Protein AF-W6RVE3-F1 (afdb_monomer_lite)

Secondary structure (DSSP, 8-state):
------HHHHHHHHHHHHHHHHHHHHHHHHHHHHHHHIIIII--SHHHHHHIIIIIHHHHHHHHHHHHHHHHHHHHHHHHHHHHHHHHHHHHHHHTT-

Sequence 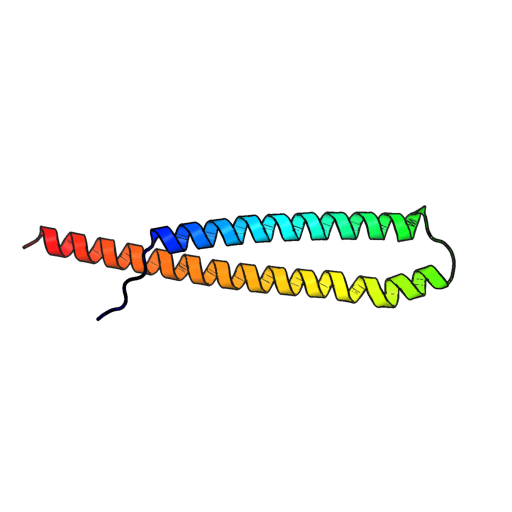(98 aa):
MDFSVDPCKLREAEALYKESIDTLEDARIAINNSLKELREESWEGKTKDRFFDVVYLDWDKGLGEHIKKIEFLRCILSKVADKMETIESQGEAFGDRL

InterPro domains:
  IPR010310 Type VII secretion system ESAT-6-like [PF06013] (3-88)
  IPR036689 ESAT-6-like superfamily [SSF140453] (2-90)

pLDDT: mean 84.74, std 12.31, range [43.5, 96.94]

Radius of gyration: 22.51 Å; chains: 1; bounding box: 52×16×65 Å

Foldseek 3Di:
DPDDDDLVVLVVVLVVLVVVLVVLVVVLVVVLVVLVCCLPPPDDDPVSVVCCVPPVPCPSVVSVVVSVVSVVVSVVSVVVSVVVVVVVVVVVVVVVVD

Structure (mmCIF, N/CA/C/O backbone):
data_AF-W6RVE3-F1
#
_entry.id   AF-W6RVE3-F1
#
loop_
_atom_site.group_PDB
_atom_site.id
_atom_site.type_symbol
_atom_site.label_atom_id
_atom_site.label_alt_id
_atom_site.label_comp_id
_atom_site.label_asym_id
_atom_site.label_entity_id
_atom_site.label_seq_id
_atom_site.pdbx_PDB_ins_code
_atom_site.Cartn_x
_atom_site.Cartn_y
_atom_site.Cartn_z
_atom_site.occupancy
_atom_site.B_iso_or_equiv
_atom_site.auth_seq_id
_atom_site.auth_comp_id
_atom_site.auth_asym_id
_atom_site.auth_atom_id
_atom_site.pdbx_PDB_model_num
ATOM 1 N N . MET A 1 1 ? 10.359 -6.988 -35.485 1.00 43.50 1 MET A N 1
ATOM 2 C CA . MET A 1 1 ? 9.745 -7.386 -34.201 1.00 43.50 1 MET A CA 1
ATOM 3 C C . MET A 1 1 ? 9.098 -6.110 -33.676 1.00 43.50 1 MET A C 1
ATOM 5 O O . MET A 1 1 ? 9.834 -5.211 -33.312 1.00 43.50 1 MET A O 1
ATOM 9 N N . ASP A 1 2 ? 7.771 -5.978 -33.774 1.00 51.75 2 ASP A N 1
ATOM 10 C CA . ASP A 1 2 ? 7.022 -4.703 -33.634 1.00 51.75 2 ASP A CA 1
ATOM 11 C C . ASP A 1 2 ? 6.638 -4.355 -32.184 1.00 51.75 2 ASP A C 1
ATOM 13 O O . ASP A 1 2 ? 5.578 -3.799 -31.911 1.00 51.75 2 ASP A O 1
ATOM 17 N N . PHE A 1 3 ? 7.486 -4.705 -31.220 1.00 55.53 3 PHE A N 1
ATOM 18 C CA . PHE A 1 3 ? 7.250 -4.368 -29.819 1.00 55.53 3 PHE A CA 1
ATOM 19 C C . PHE A 1 3 ? 8.322 -3.385 -29.359 1.00 55.53 3 PHE A C 1
ATOM 21 O O . PHE A 1 3 ? 9.457 -3.779 -29.104 1.00 55.53 3 PHE A O 1
ATOM 28 N N . SER A 1 4 ? 7.956 -2.106 -29.294 1.00 69.62 4 SER A N 1
ATOM 29 C CA . SER A 1 4 ? 8.752 -1.045 -28.678 1.00 69.62 4 SER A CA 1
ATOM 30 C C . SER A 1 4 ? 8.023 -0.604 -27.415 1.00 69.62 4 SER A C 1
ATOM 32 O O . SER A 1 4 ? 6.859 -0.206 -27.467 1.00 69.62 4 SER A O 1
ATOM 34 N N . VAL A 1 5 ? 8.689 -0.742 -26.272 1.00 73.81 5 VAL A N 1
ATOM 35 C CA . VAL A 1 5 ? 8.243 -0.164 -25.005 1.00 73.81 5 VAL A CA 1
ATOM 36 C C . VAL A 1 5 ? 9.298 0.843 -24.606 1.00 73.81 5 VAL A C 1
ATOM 38 O O . VAL A 1 5 ? 10.455 0.472 -24.458 1.00 73.81 5 VAL A O 1
ATOM 41 N N . ASP A 1 6 ? 8.876 2.091 -24.445 1.00 83.06 6 ASP A N 1
ATOM 42 C CA . ASP A 1 6 ? 9.732 3.194 -24.025 1.00 83.06 6 ASP A CA 1
ATOM 43 C C . ASP A 1 6 ? 10.157 3.002 -22.551 1.00 83.06 6 ASP A C 1
ATOM 45 O O . ASP A 1 6 ? 9.291 3.023 -21.662 1.00 83.06 6 ASP A O 1
ATOM 49 N N . PRO A 1 7 ? 11.459 2.818 -22.258 1.00 83.56 7 PRO A N 1
ATOM 50 C CA . PRO A 1 7 ? 11.947 2.667 -20.890 1.00 83.56 7 PRO A CA 1
ATOM 51 C C . PRO A 1 7 ? 11.628 3.874 -20.006 1.00 83.56 7 PRO A C 1
ATOM 53 O O . PRO A 1 7 ? 11.328 3.701 -18.824 1.00 83.56 7 PRO A O 1
ATOM 56 N N . CYS A 1 8 ? 11.591 5.087 -20.570 1.00 85.44 8 CYS A N 1
ATOM 57 C CA . CYS A 1 8 ? 11.237 6.295 -19.826 1.00 85.44 8 CYS A CA 1
ATOM 58 C C . CYS A 1 8 ? 9.799 6.210 -19.306 1.00 85.44 8 CYS A C 1
ATOM 60 O O . CYS A 1 8 ? 9.540 6.499 -18.138 1.00 85.44 8 CYS A O 1
ATOM 62 N N . LYS A 1 9 ? 8.865 5.722 -20.133 1.00 89.06 9 LYS A N 1
ATOM 63 C CA . LYS A 1 9 ? 7.463 5.503 -19.732 1.00 89.06 9 LYS A CA 1
ATOM 64 C C . LYS A 1 9 ? 7.329 4.437 -18.648 1.00 89.06 9 LYS A C 1
ATOM 66 O O . LYS A 1 9 ? 6.470 4.557 -17.774 1.00 89.06 9 LYS A O 1
ATOM 71 N N . LEU A 1 10 ? 8.182 3.412 -18.667 1.00 90.31 10 LEU A N 1
ATOM 72 C CA . LEU A 1 10 ? 8.220 2.409 -17.600 1.00 90.31 10 LEU A CA 1
ATOM 73 C C . LEU A 1 10 ? 8.734 2.991 -16.280 1.00 90.31 10 LEU A C 1
ATOM 75 O O . LEU A 1 10 ? 8.165 2.685 -15.233 1.00 90.31 10 LEU A O 1
ATOM 79 N N . ARG A 1 11 ? 9.757 3.854 -16.315 1.00 89.88 11 ARG A N 1
ATOM 80 C CA . ARG A 1 11 ? 10.281 4.545 -15.124 1.00 89.88 11 ARG A CA 1
ATOM 81 C C . ARG A 1 11 ? 9.275 5.534 -14.542 1.00 89.88 11 ARG A C 1
ATOM 83 O O . ARG A 1 11 ? 9.092 5.565 -13.327 1.00 89.88 11 ARG A O 1
ATOM 90 N N . GLU A 1 12 ? 8.577 6.288 -15.392 1.00 93.12 12 GLU A N 1
ATOM 91 C CA . GLU A 1 12 ? 7.460 7.148 -14.974 1.00 93.12 12 GLU A CA 1
ATOM 92 C C . GLU A 1 12 ? 6.374 6.329 -14.259 1.00 93.12 12 GLU A C 1
ATOM 94 O O . GLU A 1 12 ? 5.941 6.685 -13.162 1.00 93.12 12 GLU A O 1
ATOM 99 N N . ALA A 1 13 ? 5.971 5.193 -14.838 1.00 92.19 13 ALA A N 1
ATOM 100 C CA . ALA A 1 13 ? 4.999 4.299 -14.215 1.00 92.19 13 ALA A CA 1
ATOM 101 C C . ALA A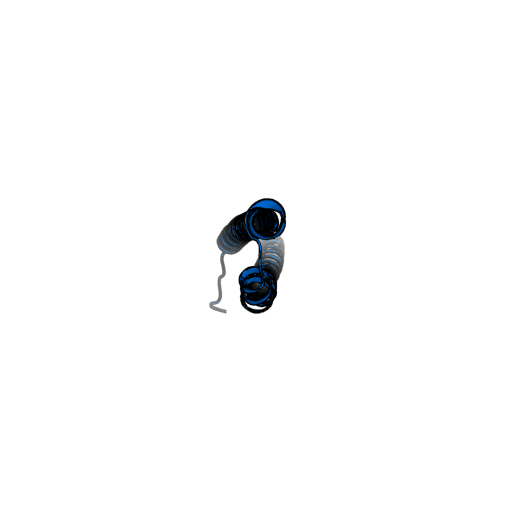 1 13 ? 5.514 3.713 -12.888 1.00 92.19 13 ALA A C 1
ATOM 103 O O . ALA A 1 13 ? 4.764 3.654 -11.916 1.00 92.19 13 ALA A O 1
ATOM 104 N N . GLU A 1 14 ? 6.788 3.317 -12.810 1.00 94.31 14 GLU A N 1
ATOM 105 C CA . GLU A 1 14 ? 7.405 2.828 -11.571 1.00 94.31 14 GLU A CA 1
ATOM 106 C C . GLU A 1 14 ? 7.338 3.878 -10.449 1.00 94.31 14 GLU A C 1
ATOM 108 O O . GLU A 1 14 ? 6.975 3.549 -9.314 1.00 94.31 14 GLU A O 1
ATOM 113 N N . ALA A 1 15 ? 7.648 5.137 -10.772 1.00 94.50 15 ALA A N 1
ATOM 114 C CA . ALA A 1 15 ? 7.600 6.252 -9.832 1.00 94.50 15 ALA A CA 1
ATOM 115 C C . ALA A 1 15 ? 6.173 6.511 -9.324 1.00 94.50 15 ALA A C 1
ATOM 117 O O . ALA A 1 15 ? 5.970 6.619 -8.116 1.00 94.50 15 ALA A O 1
ATOM 118 N N . LEU A 1 16 ? 5.180 6.511 -10.219 1.00 95.38 16 LEU A N 1
ATOM 119 C CA . LEU A 1 16 ? 3.768 6.669 -9.848 1.00 95.38 16 LEU A CA 1
ATOM 120 C C . LEU A 1 16 ? 3.276 5.541 -8.936 1.00 95.38 16 LEU A C 1
ATOM 122 O O . LEU A 1 16 ? 2.529 5.779 -7.985 1.00 95.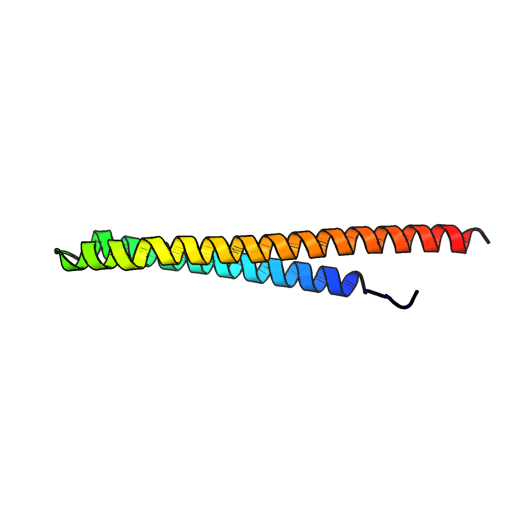38 16 LEU A O 1
ATOM 126 N N . TYR A 1 17 ? 3.701 4.303 -9.204 1.00 95.00 17 TYR A N 1
ATOM 127 C CA . TYR A 1 17 ? 3.368 3.168 -8.345 1.00 95.00 17 TYR A CA 1
ATOM 128 C C . TYR A 1 17 ? 3.967 3.348 -6.956 1.00 95.00 17 TYR A C 1
ATOM 130 O O . TYR A 1 17 ? 3.280 3.091 -5.972 1.00 95.00 17 TYR A O 1
ATOM 138 N N . LYS A 1 18 ? 5.224 3.799 -6.871 1.00 95.88 18 LYS A N 1
ATOM 139 C CA . LYS A 1 18 ? 5.876 4.076 -5.591 1.00 95.88 18 LYS A CA 1
ATOM 140 C C . LYS A 1 18 ? 5.119 5.139 -4.792 1.00 95.88 18 LYS A C 1
ATOM 142 O O . LYS A 1 18 ? 4.743 4.869 -3.662 1.00 95.88 18 LYS A O 1
ATOM 147 N N . GLU A 1 19 ? 4.834 6.289 -5.396 1.00 96.75 19 GLU A N 1
ATOM 148 C CA . GLU A 1 19 ? 4.091 7.376 -4.741 1.00 96.75 19 GLU A CA 1
ATOM 149 C C . GLU A 1 19 ? 2.710 6.913 -4.247 1.00 96.75 19 GLU A C 1
ATOM 151 O O . GLU A 1 19 ? 2.280 7.237 -3.137 1.00 96.75 19 GLU A O 1
ATOM 156 N N . SER A 1 20 ? 2.029 6.095 -5.052 1.00 95.25 20 SER A N 1
ATOM 157 C CA . SER A 1 20 ? 0.732 5.523 -4.686 1.00 95.25 20 SER A CA 1
ATOM 158 C C . SER A 1 20 ? 0.839 4.530 -3.525 1.00 95.25 20 SER A C 1
ATOM 160 O O . SER A 1 20 ? -0.037 4.514 -2.664 1.00 95.25 20 SER A O 1
ATOM 162 N N . ILE A 1 21 ? 1.890 3.703 -3.488 1.00 96.94 21 ILE A N 1
ATOM 163 C CA . ILE A 1 21 ? 2.162 2.775 -2.379 1.00 96.94 21 ILE A CA 1
ATOM 164 C C . ILE A 1 21 ? 2.406 3.560 -1.091 1.00 96.94 21 ILE A C 1
ATOM 166 O O . ILE A 1 21 ? 1.719 3.295 -0.108 1.00 96.94 21 ILE A O 1
ATOM 170 N N . ASP A 1 22 ? 3.295 4.555 -1.127 1.00 96.62 22 ASP A N 1
ATOM 171 C CA . ASP A 1 22 ? 3.631 5.384 0.036 1.00 96.62 22 ASP A CA 1
ATOM 172 C C . ASP A 1 22 ? 2.357 6.058 0.595 1.00 96.62 22 ASP A C 1
ATOM 174 O O . ASP A 1 22 ? 2.054 5.968 1.784 1.00 96.62 22 ASP A O 1
ATOM 178 N N . THR A 1 23 ? 1.519 6.617 -0.288 1.00 96.75 23 THR A N 1
ATOM 179 C CA . THR A 1 23 ? 0.224 7.219 0.086 1.00 96.75 23 THR A CA 1
ATOM 180 C C . THR A 1 23 ? -0.729 6.213 0.746 1.00 96.75 23 THR A C 1
ATOM 182 O O . THR A 1 23 ? -1.427 6.540 1.709 1.00 96.75 23 THR A O 1
ATOM 185 N N . LEU A 1 24 ? -0.797 4.983 0.228 1.00 95.75 24 LEU A N 1
ATOM 186 C CA . LEU A 1 24 ? -1.652 3.930 0.782 1.00 95.75 24 LEU A CA 1
ATOM 187 C C . LEU A 1 24 ? -1.147 3.438 2.143 1.00 95.75 24 LEU A C 1
ATOM 189 O O . LEU A 1 24 ? -1.965 3.144 3.020 1.00 95.75 24 LEU A O 1
ATOM 193 N N . GLU A 1 25 ? 0.169 3.350 2.332 1.00 96.25 25 GLU A N 1
ATOM 194 C CA . GLU A 1 25 ? 0.778 2.990 3.613 1.00 96.25 25 GLU A CA 1
ATOM 195 C C . GLU A 1 25 ? 0.508 4.049 4.681 1.00 96.25 25 GLU A C 1
ATOM 197 O O . GLU A 1 25 ? 0.047 3.705 5.774 1.00 96.25 25 GLU A O 1
ATOM 202 N N . ASP A 1 26 ? 0.684 5.325 4.347 1.00 96.31 26 ASP A N 1
ATOM 203 C CA . ASP A 1 26 ? 0.391 6.437 5.253 1.00 96.31 26 ASP A CA 1
ATOM 204 C C . ASP A 1 26 ? -1.088 6.455 5.658 1.00 96.31 26 ASP A C 1
ATOM 206 O O . ASP A 1 26 ? -1.422 6.543 6.845 1.00 96.31 26 ASP A O 1
ATOM 210 N N . ALA A 1 27 ? -1.996 6.288 4.690 1.00 94.06 27 ALA A N 1
ATOM 211 C CA . ALA A 1 27 ? -3.429 6.202 4.959 1.00 94.06 27 ALA A CA 1
ATOM 212 C C . ALA A 1 27 ? -3.773 5.002 5.858 1.00 94.06 27 ALA A C 1
ATOM 214 O O . ALA A 1 27 ? -4.556 5.131 6.805 1.00 94.06 27 ALA A O 1
ATOM 215 N N . ARG A 1 28 ? -3.161 3.839 5.605 1.00 93.12 28 ARG A N 1
ATOM 216 C CA . ARG A 1 28 ? -3.324 2.637 6.434 1.00 93.12 28 ARG A CA 1
ATOM 217 C C . ARG A 1 28 ? -2.861 2.884 7.871 1.00 93.12 28 ARG A C 1
ATOM 219 O O . ARG A 1 28 ? -3.544 2.471 8.808 1.00 93.12 28 ARG A O 1
ATOM 226 N N . ILE A 1 29 ? -1.723 3.543 8.067 1.00 93.25 29 ILE A N 1
ATOM 227 C CA . ILE A 1 29 ? -1.199 3.874 9.400 1.00 93.25 29 ILE A CA 1
ATOM 228 C C . ILE A 1 29 ? -2.144 4.841 10.120 1.00 93.25 29 ILE A C 1
ATOM 230 O O . ILE A 1 29 ? -2.503 4.597 11.274 1.00 93.25 29 ILE A O 1
ATOM 234 N N . ALA A 1 30 ? -2.594 5.897 9.439 1.00 94.38 30 ALA A N 1
ATOM 235 C CA . ALA A 1 30 ? -3.501 6.888 10.009 1.00 94.38 30 ALA A CA 1
ATOM 236 C C . ALA A 1 30 ? -4.812 6.253 10.498 1.00 94.38 30 ALA A C 1
ATOM 238 O O . ALA A 1 30 ? -5.206 6.459 11.646 1.00 94.38 30 ALA A O 1
ATOM 239 N N . ILE A 1 31 ? -5.447 5.416 9.670 1.00 91.12 31 ILE A N 1
ATOM 240 C CA . ILE A 1 31 ? -6.697 4.734 10.035 1.00 91.12 31 ILE A CA 1
ATOM 241 C C . ILE A 1 31 ? -6.475 3.777 11.214 1.00 91.12 31 ILE A C 1
ATOM 243 O O . ILE A 1 31 ? -7.272 3.773 12.152 1.00 91.12 31 ILE A O 1
ATOM 247 N N . ASN A 1 32 ? -5.389 2.995 11.209 1.00 89.94 32 ASN A N 1
ATOM 248 C CA . ASN A 1 32 ? -5.060 2.092 12.318 1.00 89.94 32 ASN A CA 1
ATOM 249 C C . ASN A 1 32 ? -4.886 2.852 13.639 1.00 89.94 32 ASN A C 1
ATOM 251 O O . ASN A 1 32 ? -5.401 2.416 14.669 1.00 89.94 32 ASN A O 1
ATOM 255 N N . ASN A 1 33 ? -4.210 4.001 13.610 1.00 91.12 33 ASN A N 1
ATOM 256 C CA . ASN A 1 33 ? -4.028 4.837 14.794 1.00 91.12 33 ASN A CA 1
ATOM 257 C C . ASN A 1 33 ? -5.366 5.381 15.310 1.00 91.12 33 ASN A C 1
ATOM 259 O O . ASN A 1 33 ? -5.655 5.229 16.495 1.00 91.12 33 ASN A O 1
ATOM 263 N N . SER A 1 34 ? -6.217 5.923 14.432 1.00 90.19 34 SER A N 1
ATOM 264 C CA . SER A 1 34 ? -7.547 6.413 14.825 1.00 90.19 34 SER A CA 1
ATOM 265 C C . SER A 1 34 ? -8.439 5.305 15.388 1.00 90.19 34 SER A C 1
ATOM 267 O O . SER A 1 34 ? -9.163 5.512 16.359 1.00 90.19 34 SER A O 1
ATOM 269 N N . LEU A 1 35 ? -8.387 4.104 14.809 1.00 88.12 35 LEU A N 1
ATOM 270 C CA . LEU A 1 35 ? -9.142 2.957 15.310 1.00 88.12 35 LEU A CA 1
ATOM 271 C C . LEU A 1 35 ? -8.612 2.466 16.663 1.00 88.12 35 LEU A C 1
ATOM 273 O O . LEU A 1 35 ? -9.404 2.073 17.521 1.00 88.12 35 LEU A O 1
ATOM 277 N N . LYS A 1 36 ? -7.294 2.503 16.876 1.00 87.19 36 LYS A N 1
ATOM 278 C CA . LYS A 1 36 ? -6.684 2.181 18.168 1.00 87.19 36 LYS A CA 1
ATOM 279 C C . LYS A 1 36 ? -7.134 3.163 19.251 1.00 87.19 36 LYS A C 1
ATOM 281 O O . LYS A 1 36 ? -7.614 2.720 20.291 1.00 87.19 36 LYS A O 1
ATOM 286 N N . GLU A 1 37 ? -7.058 4.462 18.979 1.00 90.19 37 GLU A N 1
ATOM 287 C CA . GLU A 1 37 ? -7.528 5.520 19.884 1.00 90.19 37 GLU A CA 1
ATOM 288 C C . GLU A 1 37 ? -9.017 5.343 20.217 1.00 90.19 37 GLU A C 1
ATOM 290 O O . GLU A 1 37 ? -9.416 5.340 21.383 1.00 90.19 37 GLU A O 1
ATOM 295 N N . LEU A 1 38 ? -9.842 5.058 19.203 1.00 88.12 38 LEU A N 1
ATOM 296 C CA . LEU A 1 38 ? -11.262 4.773 19.396 1.00 88.12 38 LEU A CA 1
ATOM 297 C C . LEU A 1 38 ? -11.491 3.571 20.330 1.00 88.12 38 LEU A C 1
ATOM 299 O O . LEU A 1 38 ? -12.391 3.606 21.170 1.00 88.12 38 LEU A O 1
ATOM 303 N N . ARG A 1 39 ? -10.687 2.507 20.202 1.00 86.50 39 ARG A N 1
ATOM 304 C CA . ARG A 1 39 ? -10.793 1.289 21.025 1.00 86.50 39 ARG A CA 1
ATOM 305 C C . ARG A 1 39 ? -10.369 1.504 22.477 1.00 86.50 39 ARG A C 1
ATOM 307 O O . ARG A 1 39 ? -10.927 0.860 23.375 1.00 86.50 39 ARG A O 1
ATOM 314 N N . GLU A 1 40 ? -9.324 2.297 22.674 1.00 87.50 40 GLU A N 1
ATOM 315 C CA . GLU A 1 40 ? -8.632 2.447 23.955 1.00 87.50 40 GLU A CA 1
ATOM 316 C C . GLU A 1 40 ? -9.229 3.573 24.802 1.00 87.50 40 GLU A C 1
ATOM 318 O O . GLU A 1 40 ? -9.370 3.395 26.009 1.00 87.50 40 GLU A O 1
ATOM 323 N N . GLU A 1 41 ? -9.637 4.681 24.182 1.00 86.50 41 GLU A N 1
ATOM 324 C CA . GLU A 1 41 ? -9.950 5.919 24.908 1.00 86.50 41 GLU A CA 1
ATOM 325 C C . GLU A 1 41 ? -11.413 6.356 24.791 1.00 86.50 41 GLU A C 1
ATOM 327 O O . GLU A 1 41 ? -11.936 7.008 25.692 1.00 86.50 41 GLU A O 1
ATOM 332 N N . SER A 1 42 ? -12.091 6.006 23.694 1.00 83.94 42 SER A N 1
ATOM 333 C CA . SER A 1 42 ? -13.378 6.631 23.341 1.00 83.94 42 SER A CA 1
ATOM 334 C C . SER A 1 42 ? -14.577 5.681 23.300 1.00 83.94 42 SER A C 1
ATOM 336 O O . SER A 1 42 ? -15.719 6.141 23.251 1.00 83.94 42 SER A O 1
ATOM 338 N N . TRP A 1 43 ? -14.357 4.364 23.307 1.00 83.69 43 TRP A N 1
ATOM 339 C CA . TRP A 1 43 ? -15.431 3.375 23.213 1.00 83.69 43 TRP A CA 1
ATOM 340 C C . TRP A 1 43 ? -15.348 2.375 24.368 1.00 83.69 43 TRP A C 1
ATOM 342 O O . TRP A 1 43 ? -14.330 1.720 24.585 1.00 83.69 43 TRP A O 1
ATOM 352 N N . GLU A 1 44 ? -16.455 2.212 25.093 1.00 84.81 44 GLU A N 1
ATOM 353 C CA . GLU A 1 44 ? -16.635 1.201 26.136 1.00 84.81 44 GLU A CA 1
ATOM 354 C C . GLU A 1 44 ? -17.821 0.262 25.842 1.0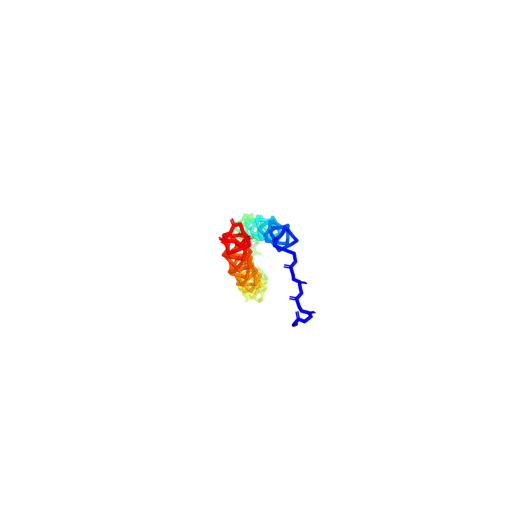0 84.81 44 GLU A C 1
ATOM 356 O O . GLU A 1 44 ? -18.756 0.600 25.113 1.00 84.81 44 GLU A O 1
ATOM 361 N N . GLY A 1 45 ? -17.803 -0.932 26.444 1.00 85.12 45 GLY A N 1
ATOM 362 C CA . GLY A 1 45 ? -18.909 -1.896 26.403 1.00 85.12 45 GLY A CA 1
ATOM 363 C C . GLY A 1 45 ? -18.827 -2.957 25.297 1.00 85.12 45 GLY A C 1
ATOM 364 O O . GLY A 1 45 ? -17.987 -2.915 24.409 1.00 85.12 45 GLY A O 1
ATOM 365 N N . LYS A 1 46 ? -19.741 -3.939 25.343 1.00 82.62 46 LYS A N 1
ATOM 366 C CA . LYS A 1 46 ? -19.724 -5.150 24.486 1.00 82.62 46 LYS A CA 1
ATOM 367 C C . LYS A 1 46 ? -19.858 -4.877 22.980 1.00 82.62 46 LYS A C 1
ATOM 369 O O . LYS A 1 46 ? -19.550 -5.742 22.165 1.00 82.62 46 LYS A O 1
ATOM 374 N N . THR A 1 47 ? -20.369 -3.708 22.598 1.00 84.50 47 THR A N 1
ATOM 375 C CA . THR A 1 47 ? -20.482 -3.295 21.191 1.00 84.50 47 THR A CA 1
ATOM 376 C C . THR A 1 47 ? -19.130 -2.930 20.590 1.00 84.50 47 THR A C 1
ATOM 378 O O . THR A 1 47 ? -18.943 -3.151 19.397 1.00 84.50 47 THR A O 1
ATOM 381 N N . LYS A 1 48 ? -18.183 -2.465 21.414 1.00 87.38 48 LYS A N 1
ATOM 382 C CA . LYS A 1 48 ? -16.794 -2.224 21.025 1.00 87.38 48 LYS A CA 1
ATOM 383 C C . LYS A 1 48 ? -16.143 -3.498 20.523 1.00 87.38 48 LYS A C 1
ATOM 385 O O . LYS A 1 48 ? -15.732 -3.561 19.373 1.00 87.38 48 LYS A O 1
ATOM 390 N N . ASP A 1 49 ? -16.107 -4.523 21.369 1.00 83.81 49 ASP A N 1
ATOM 391 C CA . ASP A 1 49 ? -15.433 -5.781 21.044 1.00 83.81 49 ASP A CA 1
ATOM 392 C C . ASP A 1 49 ? -16.027 -6.380 19.766 1.00 83.81 49 ASP A C 1
ATOM 394 O O . ASP A 1 49 ? -15.300 -6.727 18.846 1.00 83.81 49 ASP A O 1
ATOM 398 N N . ARG A 1 50 ? -17.358 -6.333 19.622 1.00 81.44 50 ARG A N 1
ATOM 399 C CA . ARG A 1 50 ? -18.041 -6.815 18.416 1.00 81.44 50 ARG A CA 1
ATOM 400 C C . ARG A 1 50 ? -17.709 -6.018 17.148 1.00 81.44 50 ARG A C 1
ATOM 402 O O . ARG A 1 50 ? -17.681 -6.603 16.072 1.00 81.44 50 ARG A O 1
ATOM 409 N N . PHE A 1 51 ? -17.488 -4.708 17.247 1.00 82.50 51 PHE A N 1
ATOM 410 C CA . PHE A 1 51 ? -17.055 -3.891 16.111 1.00 82.50 51 PHE A CA 1
ATOM 411 C C . PHE A 1 51 ? -15.611 -4.218 15.717 1.00 82.50 51 PHE A C 1
ATOM 413 O O . PHE A 1 51 ? -15.338 -4.478 14.546 1.00 82.50 51 PHE A O 1
ATOM 420 N N . PHE A 1 52 ? -14.697 -4.262 16.688 1.00 82.38 52 PHE A N 1
ATOM 421 C CA . PHE A 1 52 ? -13.284 -4.532 16.425 1.00 82.38 52 PHE A CA 1
ATOM 422 C C . PHE A 1 52 ? -13.035 -5.983 15.981 1.00 82.38 52 PHE A C 1
ATOM 424 O O . PHE A 1 52 ? -12.224 -6.202 15.088 1.00 82.38 52 PHE A O 1
ATOM 431 N N . ASP A 1 53 ? -13.778 -6.962 16.490 1.00 78.19 53 ASP A N 1
ATOM 432 C CA . ASP A 1 53 ? -13.637 -8.365 16.078 1.00 78.19 53 ASP A CA 1
ATOM 433 C C . ASP A 1 53 ? -14.095 -8.617 14.632 1.00 78.19 53 ASP A C 1
ATOM 435 O O . ASP A 1 53 ? -13.575 -9.511 13.970 1.00 78.19 53 ASP A O 1
ATOM 439 N N . VAL A 1 54 ? -15.061 -7.838 14.131 1.00 72.25 54 VAL A N 1
ATOM 440 C CA . VAL A 1 54 ? -15.631 -8.014 12.783 1.00 72.25 54 VAL A CA 1
ATOM 441 C C . VAL A 1 54 ? -14.952 -7.120 11.750 1.00 72.25 54 VAL A C 1
ATOM 443 O O . VAL A 1 54 ? -14.716 -7.548 10.627 1.00 72.25 54 VAL A O 1
ATOM 446 N N . VAL A 1 55 ? -14.665 -5.866 12.098 1.00 65.69 55 VAL A N 1
ATOM 447 C CA . VAL A 1 55 ? -14.233 -4.858 11.120 1.00 65.69 55 VAL A CA 1
ATOM 448 C C . VAL A 1 55 ? -12.716 -4.717 11.098 1.00 65.69 55 VAL A C 1
ATOM 450 O O . VAL A 1 55 ? -12.153 -4.535 10.024 1.00 65.69 55 VAL A O 1
ATOM 453 N N . TYR A 1 56 ? -12.042 -4.825 12.251 1.00 67.19 56 TYR A N 1
ATOM 454 C CA . TYR A 1 56 ? -10.642 -4.411 12.403 1.00 67.19 56 TYR A CA 1
ATOM 455 C C . TYR A 1 56 ? -9.630 -5.381 11.777 1.00 67.19 56 TYR A C 1
ATOM 457 O O . TYR A 1 56 ? -8.619 -4.943 11.236 1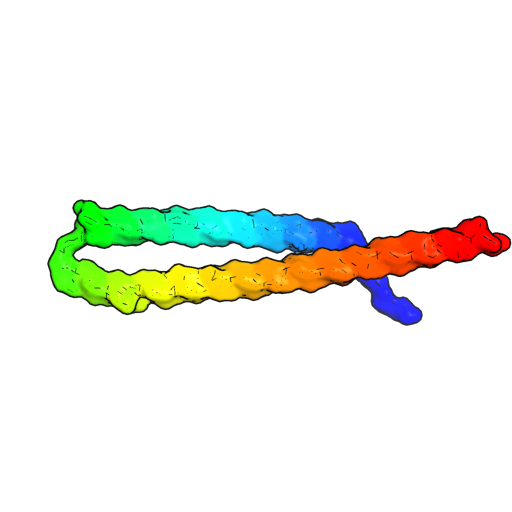.00 67.19 56 TYR A O 1
ATOM 465 N N . LEU A 1 57 ? -9.876 -6.690 11.839 1.00 67.62 57 LEU A N 1
ATOM 466 C CA . LEU A 1 57 ? -8.912 -7.678 11.338 1.00 67.62 57 LEU A CA 1
ATOM 467 C C . LEU A 1 57 ? -8.910 -7.783 9.808 1.00 67.62 57 LEU A C 1
ATOM 469 O O . LEU A 1 57 ? -7.853 -7.985 9.208 1.00 67.62 57 LEU A O 1
ATOM 473 N N . ASP A 1 58 ? -10.070 -7.614 9.176 1.00 80.44 58 ASP A N 1
ATOM 474 C CA . ASP A 1 58 ? -10.212 -7.857 7.741 1.00 80.44 58 ASP A CA 1
ATOM 475 C C . ASP A 1 58 ? -9.730 -6.679 6.891 1.00 80.44 58 ASP A C 1
ATOM 477 O O . ASP A 1 58 ? -9.130 -6.888 5.833 1.00 80.44 58 ASP A O 1
ATOM 481 N N . TRP A 1 59 ? -9.933 -5.439 7.348 1.00 84.00 59 TRP A N 1
ATOM 482 C CA . TRP A 1 59 ? -9.548 -4.266 6.561 1.00 84.00 59 TRP A CA 1
ATOM 483 C C . TRP A 1 59 ? -8.025 -4.075 6.506 1.00 84.00 59 TRP A C 1
ATOM 485 O O . TRP A 1 59 ? -7.489 -3.871 5.418 1.00 84.00 59 TRP A O 1
ATOM 495 N N . ASP A 1 60 ? 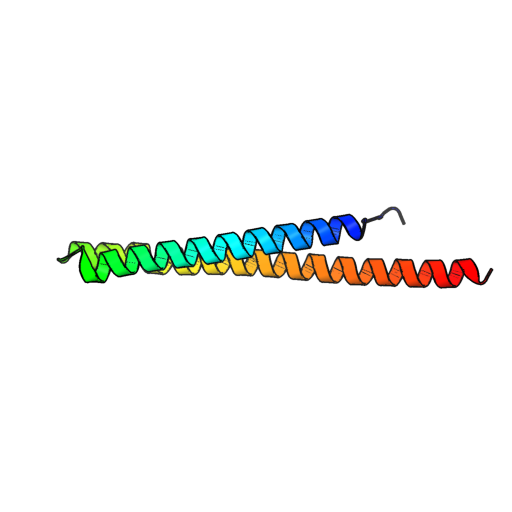-7.319 -4.188 7.641 1.00 88.19 60 ASP A N 1
ATOM 496 C CA . ASP A 1 60 ? -5.869 -3.959 7.710 1.00 88.19 60 ASP A CA 1
ATOM 497 C C . ASP A 1 60 ? -5.114 -5.005 6.886 1.00 88.19 60 ASP A C 1
ATOM 499 O O . ASP A 1 60 ? -4.229 -4.685 6.086 1.00 88.19 60 ASP A O 1
ATOM 503 N N . LYS A 1 61 ? -5.539 -6.265 7.030 1.00 89.62 61 LYS A N 1
ATOM 504 C CA . LYS A 1 61 ? -5.037 -7.378 6.232 1.00 89.62 61 LYS A CA 1
ATOM 505 C C . LYS A 1 61 ? -5.333 -7.166 4.749 1.00 89.62 61 LYS A C 1
ATOM 507 O O . LYS A 1 61 ? -4.421 -7.288 3.935 1.00 89.62 61 LYS A O 1
ATOM 512 N N . GLY A 1 62 ? -6.577 -6.839 4.397 1.00 90.00 62 GLY A N 1
ATOM 513 C CA . GLY A 1 62 ? -6.987 -6.636 3.008 1.00 90.00 62 GLY A CA 1
ATOM 514 C C . GLY A 1 62 ? -6.204 -5.513 2.329 1.00 90.00 62 GLY A C 1
ATOM 515 O O . GLY A 1 62 ? -5.649 -5.709 1.247 1.00 90.00 62 GLY A O 1
ATOM 516 N N . LEU A 1 63 ? -6.086 -4.357 2.982 1.00 90.62 63 LEU A N 1
ATOM 517 C CA . LEU A 1 63 ? -5.334 -3.221 2.454 1.00 90.62 63 LEU A CA 1
ATOM 518 C C . LEU A 1 63 ? -3.838 -3.543 2.332 1.00 90.62 63 LEU A C 1
ATOM 520 O O . LEU A 1 63 ? -3.237 -3.265 1.295 1.00 90.62 63 LEU A O 1
ATOM 524 N N . GLY A 1 64 ? -3.255 -4.213 3.332 1.00 93.81 64 GLY A N 1
ATOM 525 C CA . GLY A 1 64 ? -1.872 -4.687 3.270 1.00 93.81 64 GLY A CA 1
ATOM 526 C C . GLY A 1 64 ? -1.620 -5.685 2.131 1.00 93.81 64 GLY A C 1
ATOM 527 O O . GLY A 1 64 ? -0.581 -5.632 1.474 1.00 93.81 64 GLY A O 1
ATOM 528 N N . GLU A 1 65 ? -2.566 -6.582 1.843 1.00 94.88 65 GLU A N 1
ATOM 529 C CA . GLU A 1 65 ? -2.483 -7.488 0.689 1.00 94.88 65 GLU A CA 1
ATOM 530 C C . GLU A 1 65 ? -2.562 -6.743 -0.649 1.00 94.88 65 GLU A C 1
ATOM 532 O O . GLU A 1 65 ? -1.869 -7.114 -1.600 1.00 94.88 65 GLU A O 1
ATOM 537 N N . HIS A 1 66 ? -3.383 -5.696 -0.743 1.00 93.88 66 HIS A N 1
ATOM 538 C CA . HIS A 1 66 ? -3.453 -4.856 -1.938 1.00 93.88 66 HIS A CA 1
ATOM 539 C C . HIS A 1 66 ? -2.159 -4.071 -2.165 1.00 93.88 66 HIS A C 1
ATOM 541 O O . HIS A 1 66 ? -1.650 -4.095 -3.286 1.00 93.88 66 HIS A O 1
ATOM 547 N N . ILE A 1 67 ? -1.586 -3.470 -1.119 1.00 96.25 67 ILE A N 1
ATOM 548 C CA . ILE A 1 67 ? -0.292 -2.773 -1.191 1.00 96.25 67 ILE A CA 1
ATOM 549 C C . ILE A 1 67 ? 0.788 -3.717 -1.734 1.00 96.25 67 ILE A C 1
ATOM 551 O O . ILE A 1 67 ? 1.405 -3.415 -2.753 1.00 96.25 67 ILE A O 1
ATOM 555 N N . LYS A 1 68 ? 0.909 -4.928 -1.175 1.00 96.50 68 LYS A N 1
ATOM 556 C CA . LYS A 1 68 ? 1.872 -5.943 -1.648 1.00 96.50 68 LYS A CA 1
ATOM 557 C C . LYS A 1 68 ? 1.697 -6.323 -3.118 1.00 96.50 68 LYS A C 1
ATOM 559 O O . LYS A 1 68 ? 2.673 -6.577 -3.824 1.00 96.50 68 LYS A O 1
ATOM 564 N N . LYS A 1 69 ? 0.455 -6.393 -3.607 1.00 95.75 69 LYS A N 1
ATOM 565 C CA . LYS A 1 69 ? 0.181 -6.667 -5.029 1.00 95.75 69 LYS A CA 1
ATOM 566 C C . LYS A 1 69 ? 0.659 -5.517 -5.916 1.00 95.75 69 LYS A C 1
ATOM 568 O O . LYS A 1 69 ? 1.224 -5.776 -6.976 1.00 95.75 69 LYS A O 1
ATOM 573 N N . ILE A 1 70 ? 0.467 -4.271 -5.488 1.00 95.00 70 ILE A N 1
ATOM 574 C CA . ILE A 1 70 ? 0.930 -3.085 -6.222 1.00 95.00 70 ILE A CA 1
ATOM 575 C C . ILE A 1 70 ? 2.464 -3.012 -6.198 1.00 95.00 70 ILE A C 1
ATOM 577 O O . ILE A 1 70 ? 3.079 -2.791 -7.241 1.00 95.00 70 ILE A O 1
ATOM 581 N N . GLU A 1 71 ? 3.098 -3.298 -5.059 1.00 96.50 71 GLU A N 1
ATOM 582 C CA . GLU A 1 71 ? 4.559 -3.417 -4.947 1.00 96.50 71 GLU A CA 1
ATOM 583 C C . GLU A 1 71 ? 5.127 -4.467 -5.903 1.00 96.50 71 GLU A C 1
ATOM 585 O O . GLU A 1 71 ? 6.128 -4.226 -6.582 1.00 96.50 71 GLU A O 1
ATOM 590 N N . PHE A 1 72 ? 4.476 -5.628 -5.995 1.00 95.81 72 PHE A N 1
ATOM 591 C CA . PHE A 1 72 ? 4.874 -6.682 -6.921 1.00 95.81 72 PHE A CA 1
ATOM 592 C C . PHE A 1 72 ? 4.809 -6.218 -8.382 1.00 95.81 72 PHE A C 1
ATOM 594 O O . PHE A 1 72 ? 5.752 -6.450 -9.142 1.00 95.81 72 PHE A O 1
ATOM 601 N N . LEU A 1 73 ? 3.739 -5.517 -8.771 1.00 94.38 73 LEU A N 1
ATOM 602 C CA . LEU A 1 73 ? 3.615 -4.935 -10.111 1.00 94.38 73 LEU A CA 1
ATOM 603 C C . LEU A 1 73 ? 4.713 -3.897 -10.380 1.00 94.38 73 LEU A C 1
ATOM 605 O O . LEU A 1 73 ? 5.345 -3.948 -11.435 1.00 94.38 73 LEU A O 1
ATOM 609 N N . ARG A 1 74 ? 5.012 -3.025 -9.409 1.00 94.88 74 ARG A N 1
ATOM 610 C CA . ARG A 1 74 ? 6.128 -2.070 -9.497 1.00 94.88 74 ARG A CA 1
ATOM 611 C C . ARG A 1 74 ? 7.461 -2.782 -9.734 1.00 94.88 74 ARG A C 1
ATOM 613 O O . ARG A 1 74 ? 8.230 -2.381 -10.602 1.00 94.88 74 ARG A O 1
ATOM 620 N N . CYS A 1 75 ? 7.717 -3.872 -9.010 1.00 93.81 75 CYS A N 1
ATOM 621 C CA . CYS A 1 75 ? 8.933 -4.671 -9.177 1.00 93.81 75 CYS A CA 1
ATOM 622 C C . CYS A 1 75 ? 9.039 -5.291 -10.576 1.00 93.81 75 CYS A C 1
ATOM 624 O O . CYS A 1 75 ? 10.139 -5.395 -11.117 1.00 93.81 75 CYS A O 1
ATOM 626 N N . ILE A 1 76 ? 7.917 -5.718 -11.165 1.00 93.38 76 ILE A N 1
ATOM 627 C CA . ILE A 1 76 ? 7.897 -6.209 -12.548 1.00 93.38 76 ILE A CA 1
ATOM 628 C C . ILE A 1 76 ? 8.240 -5.074 -13.514 1.00 93.38 76 ILE A C 1
ATOM 630 O O . ILE A 1 76 ? 9.107 -5.268 -14.362 1.00 93.38 76 ILE A O 1
ATOM 634 N N . LEU A 1 77 ? 7.608 -3.903 -13.372 1.00 90.75 77 LEU A N 1
ATOM 635 C CA . LEU A 1 77 ? 7.871 -2.743 -14.232 1.00 90.75 77 LEU A CA 1
ATOM 636 C C . LEU A 1 77 ? 9.350 -2.345 -14.207 1.00 90.75 77 LEU A C 1
ATOM 638 O O . LEU A 1 77 ? 9.955 -2.196 -15.266 1.00 90.75 77 LEU A O 1
ATOM 642 N N . SER A 1 78 ? 9.941 -2.283 -13.014 1.00 90.69 78 SER A N 1
ATOM 643 C CA . SER A 1 78 ? 11.359 -1.964 -12.824 1.00 90.69 78 SER A CA 1
ATOM 644 C C . SER A 1 78 ? 12.274 -2.957 -13.556 1.00 90.69 78 SER A C 1
ATOM 646 O O . SER A 1 78 ? 13.121 -2.565 -14.354 1.00 90.69 78 SER A O 1
ATOM 648 N N . LYS A 1 79 ? 12.018 -4.267 -13.413 1.00 91.69 79 LYS A N 1
ATOM 649 C CA . LYS A 1 79 ? 12.781 -5.316 -14.116 1.00 91.69 79 LYS A CA 1
ATOM 650 C C . LYS A 1 79 ? 12.649 -5.248 -15.637 1.00 91.69 79 LYS A C 1
ATOM 652 O O . LYS A 1 79 ? 13.584 -5.613 -16.349 1.00 91.69 79 LYS A O 1
ATOM 657 N N . VAL A 1 80 ? 11.476 -4.867 -16.144 1.00 89.38 80 VAL A N 1
ATOM 658 C CA . VAL A 1 80 ? 11.268 -4.695 -17.588 1.00 89.38 80 VAL A CA 1
ATOM 659 C C . VAL A 1 80 ? 12.038 -3.471 -18.081 1.00 89.38 80 VAL A C 1
ATOM 661 O O . VAL A 1 80 ? 12.703 -3.582 -19.108 1.00 89.38 80 VAL A O 1
ATOM 664 N N . ALA A 1 81 ? 12.010 -2.358 -17.340 1.00 87.75 81 ALA A N 1
ATOM 665 C CA . ALA A 1 81 ? 12.765 -1.148 -17.670 1.00 87.75 81 ALA A CA 1
ATOM 666 C C . ALA A 1 81 ? 14.272 -1.431 -17.745 1.00 87.75 81 ALA A C 1
ATOM 668 O O . ALA A 1 81 ? 14.875 -1.208 -18.793 1.00 87.75 81 ALA A O 1
ATOM 669 N N . ASP A 1 82 ? 14.843 -2.052 -16.706 1.00 89.25 82 ASP A N 1
ATOM 670 C CA . ASP A 1 82 ? 16.268 -2.417 -16.654 1.00 89.25 82 ASP A CA 1
ATOM 671 C C . ASP A 1 82 ? 16.687 -3.276 -17.863 1.00 89.25 82 ASP A C 1
ATOM 673 O O . ASP A 1 82 ? 17.761 -3.108 -18.451 1.00 89.25 82 ASP A O 1
ATOM 677 N N . LYS A 1 83 ? 15.825 -4.225 -18.255 1.00 88.44 83 LYS A N 1
ATOM 678 C CA . LYS A 1 83 ? 16.096 -5.118 -19.384 1.00 88.44 83 LYS A CA 1
ATOM 679 C C . LYS A 1 83 ? 16.055 -4.381 -20.722 1.00 88.44 83 LYS A C 1
ATOM 681 O O . LYS A 1 83 ? 16.870 -4.698 -21.585 1.00 88.44 83 LYS A O 1
ATOM 686 N N . MET A 1 84 ? 15.132 -3.439 -20.902 1.00 84.50 84 MET A N 1
ATOM 687 C CA . MET A 1 84 ? 15.048 -2.648 -22.133 1.00 84.50 84 MET A CA 1
ATOM 688 C C . MET A 1 84 ? 16.235 -1.689 -22.263 1.00 84.50 84 MET A C 1
ATOM 690 O O . MET A 1 84 ? 16.885 -1.698 -23.303 1.00 84.50 84 MET A O 1
ATOM 694 N N . GLU A 1 85 ? 16.604 -0.986 -21.188 1.00 84.69 85 GLU A N 1
ATOM 695 C CA . GLU A 1 85 ? 17.788 -0.107 -21.150 1.00 84.69 85 GLU A CA 1
ATOM 696 C C . GLU A 1 85 ? 19.077 -0.880 -21.499 1.00 84.69 85 GLU A C 1
ATOM 698 O O . GLU A 1 85 ? 19.939 -0.402 -22.241 1.00 84.69 85 GLU A O 1
ATOM 703 N N . THR A 1 86 ? 19.193 -2.126 -21.020 1.00 85.81 86 THR A N 1
ATOM 704 C CA . THR A 1 86 ? 20.321 -3.010 -21.355 1.00 85.81 86 THR A CA 1
ATOM 705 C C . THR A 1 86 ? 20.354 -3.369 -22.845 1.00 85.81 86 THR A C 1
ATOM 707 O O . THR A 1 86 ? 21.430 -3.402 -23.444 1.00 85.81 86 THR A O 1
ATOM 710 N N . ILE A 1 87 ? 19.198 -3.664 -23.450 1.00 83.44 87 ILE A N 1
ATOM 711 C CA . ILE A 1 87 ? 19.096 -4.011 -24.876 1.00 83.44 87 ILE A CA 1
ATOM 712 C C . ILE A 1 87 ? 19.437 -2.798 -25.748 1.00 83.44 87 ILE A C 1
ATOM 714 O O . ILE A 1 87 ? 20.201 -2.946 -26.701 1.00 83.44 87 ILE A O 1
ATOM 718 N N . GLU A 1 88 ? 18.917 -1.615 -25.410 1.00 76.69 88 GLU A N 1
ATOM 719 C CA . GLU A 1 88 ? 19.219 -0.362 -26.115 1.00 76.69 88 GLU A CA 1
ATOM 720 C C . GLU A 1 88 ? 20.722 -0.072 -26.098 1.00 76.69 88 GLU A C 1
ATOM 722 O O . GLU A 1 88 ? 21.335 0.068 -27.156 1.00 76.69 88 GLU A O 1
ATOM 727 N N . SER A 1 89 ? 21.345 -0.142 -24.918 1.00 78.31 89 SER A N 1
ATOM 728 C CA . SER A 1 89 ? 22.786 0.089 -24.752 1.00 78.31 89 SER A CA 1
ATOM 729 C C . SER A 1 89 ? 23.649 -0.885 -25.572 1.00 78.31 89 SER A C 1
ATOM 731 O O . SER A 1 89 ? 24.704 -0.520 -26.092 1.00 78.31 89 SER A O 1
ATOM 733 N N . GLN A 1 90 ? 23.226 -2.149 -25.698 1.00 78.19 90 GLN A N 1
ATOM 734 C CA . GLN A 1 90 ? 23.928 -3.145 -26.519 1.00 78.19 90 GLN A CA 1
ATOM 735 C C . GLN A 1 90 ? 23.740 -2.902 -28.021 1.00 78.19 90 GLN A C 1
ATOM 737 O O . GLN A 1 90 ? 24.672 -3.139 -28.791 1.00 78.19 90 GLN A O 1
ATOM 742 N N . GLY A 1 91 ? 22.559 -2.441 -28.439 1.00 70.31 91 GLY A N 1
ATOM 743 C CA . GLY A 1 91 ? 22.266 -2.090 -29.827 1.00 70.31 91 GLY A CA 1
ATOM 744 C C . GLY A 1 91 ? 23.084 -0.892 -30.312 1.00 70.31 91 GLY A C 1
ATOM 745 O O . GLY A 1 91 ? 23.693 -0.968 -31.379 1.00 70.31 91 GLY A O 1
ATOM 746 N N . GLU A 1 92 ? 23.167 0.168 -29.505 1.00 70.69 92 GLU A N 1
ATOM 747 C CA . GLU A 1 92 ? 23.974 1.363 -29.798 1.00 70.69 92 GLU A CA 1
ATOM 748 C C . GLU A 1 92 ? 25.466 1.022 -29.935 1.00 70.69 92 GLU A C 1
ATOM 750 O O . GLU A 1 92 ? 26.099 1.356 -30.936 1.00 70.69 92 GLU A O 1
ATOM 755 N N . ALA A 1 93 ? 26.014 0.238 -29.000 1.00 62.47 93 ALA A N 1
ATOM 756 C CA . ALA A 1 93 ? 27.417 -0.182 -29.033 1.00 62.47 93 ALA A CA 1
ATOM 757 C C . ALA A 1 93 ? 27.790 -1.049 -30.256 1.00 62.47 93 ALA A C 1
ATOM 759 O O . ALA A 1 93 ? 28.965 -1.122 -30.627 1.00 62.47 93 ALA A O 1
ATOM 760 N N . PHE A 1 94 ? 26.820 -1.740 -30.865 1.00 54.88 94 PHE A N 1
ATOM 761 C CA . PHE A 1 94 ? 27.012 -2.482 -32.116 1.00 54.88 94 PHE A CA 1
ATOM 762 C C . PHE A 1 94 ? 26.874 -1.590 -33.357 1.00 54.88 94 PHE A C 1
ATOM 764 O O . PHE A 1 94 ? 27.597 -1.815 -34.326 1.00 54.88 94 PHE A O 1
ATOM 771 N N . GLY A 1 95 ? 25.983 -0.594 -33.328 1.00 58.22 95 GLY A N 1
ATOM 772 C CA . GLY A 1 95 ? 25.788 0.373 -34.414 1.00 58.22 95 GLY A CA 1
ATOM 773 C C . GLY A 1 95 ? 26.999 1.282 -34.643 1.00 58.22 95 GLY A C 1
ATOM 774 O O . GLY A 1 95 ? 27.373 1.499 -35.788 1.00 58.22 95 GLY A O 1
ATOM 775 N N . ASP A 1 96 ? 27.672 1.712 -33.573 1.00 57.06 96 ASP A N 1
ATOM 776 C CA . ASP A 1 96 ? 28.875 2.567 -33.636 1.00 57.06 96 ASP A CA 1
ATOM 777 C C . ASP A 1 96 ? 30.149 1.835 -34.110 1.00 57.06 96 ASP A C 1
ATOM 779 O O . ASP A 1 96 ? 31.209 2.442 -34.283 1.00 57.06 96 ASP A O 1
ATOM 783 N N . ARG A 1 97 ? 30.083 0.508 -34.280 1.00 53.62 97 ARG A N 1
ATOM 784 C CA . ARG A 1 97 ? 31.209 -0.346 -34.702 1.00 53.62 97 ARG A CA 1
ATOM 785 C C . ARG A 1 97 ? 31.162 -0.753 -36.181 1.00 53.62 97 ARG A C 1
ATOM 787 O O . ARG A 1 97 ? 32.040 -1.510 -36.604 1.00 53.62 97 ARG A O 1
ATOM 794 N N . LEU A 1 98 ? 30.161 -0.294 -36.932 1.00 49.28 98 LEU A N 1
ATOM 795 C CA . LEU A 1 98 ? 29.993 -0.502 -38.378 1.00 49.28 98 LEU A CA 1
ATOM 796 C C . LEU A 1 98 ? 30.285 0.789 -39.148 1.00 49.28 98 LEU A C 1
ATOM 798 O O . LEU A 1 98 ? 30.849 0.663 -40.258 1.00 49.28 98 LEU A O 1
#

Organism: NCBI:txid1216932